Protein AF-A0AA85ISK9-F1 (afdb_monomer)

Radius of gyration: 20.72 Å; Cα contacts (8 Å, |Δi|>4): 105; chains: 1; bounding box: 39×63×46 Å

Structure (mmCIF, N/CA/C/O backbone):
data_AF-A0AA85ISK9-F1
#
_entry.id   AF-A0AA85ISK9-F1
#
loop_
_atom_site.group_PDB
_atom_site.id
_atom_site.type_symbol
_atom_site.label_atom_id
_atom_site.label_alt_id
_atom_site.label_comp_id
_atom_site.label_asym_id
_atom_site.label_entity_id
_atom_site.label_seq_id
_atom_site.pdbx_PDB_ins_code
_atom_site.Cartn_x
_atom_site.Cartn_y
_atom_site.Cartn_z
_atom_site.occupancy
_atom_site.B_iso_or_equiv
_atom_site.auth_seq_id
_atom_site.auth_comp_id
_atom_site.auth_asym_id
_atom_site.auth_atom_id
_atom_site.pdbx_PDB_model_num
ATOM 1 N N . MET A 1 1 ? -8.068 3.898 -14.729 1.00 59.16 1 MET A N 1
ATOM 2 C CA . MET A 1 1 ? -7.830 2.950 -13.625 1.00 59.16 1 MET A CA 1
ATOM 3 C C . MET A 1 1 ? -6.682 3.503 -12.803 1.00 59.16 1 MET A C 1
ATOM 5 O O . MET A 1 1 ? -5.655 3.827 -13.395 1.00 59.16 1 MET A O 1
ATOM 9 N N . ASP A 1 2 ? -6.892 3.733 -11.507 1.00 88.62 2 ASP A N 1
ATOM 10 C CA . ASP A 1 2 ? -5.845 4.245 -10.620 1.00 88.62 2 ASP A CA 1
ATOM 11 C C . ASP A 1 2 ? -4.802 3.152 -10.332 1.00 88.62 2 ASP A C 1
ATOM 13 O O . ASP A 1 2 ? -5.109 1.959 -10.358 1.00 88.62 2 ASP A O 1
ATOM 17 N N . VAL A 1 3 ? -3.551 3.542 -10.078 1.00 89.81 3 VAL A N 1
ATOM 18 C CA . VAL A 1 3 ? -2.473 2.585 -9.773 1.00 89.81 3 VAL A CA 1
ATOM 19 C C . VAL A 1 3 ? -2.762 1.822 -8.484 1.00 89.81 3 VAL A C 1
ATOM 21 O O . VAL A 1 3 ? -2.408 0.648 -8.372 1.00 89.81 3 VAL A O 1
ATOM 24 N N . PHE A 1 4 ? -3.395 2.475 -7.514 1.00 91.19 4 PHE A N 1
ATOM 25 C CA . PHE A 1 4 ? -3.793 1.847 -6.270 1.00 91.19 4 PHE A CA 1
ATOM 26 C C . PHE A 1 4 ? -4.861 0.774 -6.507 1.00 91.19 4 PHE A C 1
ATOM 28 O O . PHE A 1 4 ? -4.693 -0.347 -6.028 1.00 91.19 4 PHE A O 1
ATOM 35 N N . ASP A 1 5 ? -5.885 1.079 -7.310 1.00 91.88 5 ASP A N 1
ATOM 36 C CA . ASP A 1 5 ? -6.943 0.126 -7.674 1.00 91.88 5 ASP A CA 1
ATOM 37 C C . ASP A 1 5 ? -6.358 -1.091 -8.399 1.00 91.88 5 ASP A C 1
ATOM 39 O O . ASP A 1 5 ? -6.607 -2.226 -8.007 1.00 91.88 5 ASP A O 1
ATOM 43 N N . TYR A 1 6 ? -5.460 -0.866 -9.366 1.00 90.56 6 TYR A N 1
ATOM 44 C CA . TYR A 1 6 ? -4.746 -1.954 -10.037 1.00 90.56 6 TYR A CA 1
ATOM 45 C C . TYR A 1 6 ? -3.994 -2.853 -9.040 1.00 90.56 6 TYR A C 1
ATOM 47 O O . TYR A 1 6 ? -4.006 -4.078 -9.166 1.00 90.56 6 TYR A O 1
ATOM 55 N N . CYS A 1 7 ? -3.337 -2.267 -8.032 1.00 90.62 7 CYS A N 1
ATOM 56 C CA . CYS A 1 7 ? -2.643 -3.040 -7.002 1.00 90.62 7 CYS A CA 1
ATOM 57 C C . CYS A 1 7 ? -3.598 -3.870 -6.132 1.00 90.62 7 CYS A C 1
ATOM 59 O O . CYS A 1 7 ? -3.212 -4.956 -5.699 1.00 90.62 7 CYS A O 1
ATOM 61 N N . LEU A 1 8 ? -4.805 -3.371 -5.856 1.00 91.00 8 LEU A N 1
ATOM 62 C CA . LEU A 1 8 ? -5.829 -4.111 -5.118 1.00 91.00 8 LEU A CA 1
ATOM 63 C C . LEU A 1 8 ? -6.369 -5.279 -5.942 1.00 91.00 8 LEU A C 1
ATOM 65 O O . LEU A 1 8 ? -6.368 -6.412 -5.464 1.00 91.00 8 LEU A O 1
ATOM 69 N N . ASP A 1 9 ? -6.751 -5.012 -7.190 1.00 91.38 9 ASP A N 1
ATOM 70 C CA . ASP A 1 9 ? -7.360 -5.998 -8.088 1.00 91.38 9 ASP A CA 1
ATOM 71 C C . ASP A 1 9 ? -6.416 -7.168 -8.392 1.00 91.38 9 ASP A C 1
ATOM 73 O O . ASP A 1 9 ? -6.848 -8.308 -8.551 1.00 91.38 9 ASP A O 1
ATOM 77 N N . ASN A 1 10 ? -5.107 -6.902 -8.423 1.00 88.50 10 ASN A N 1
ATOM 78 C CA . ASN A 1 10 ? -4.077 -7.910 -8.684 1.00 88.50 10 ASN A CA 1
ATOM 79 C C . ASN A 1 10 ? -3.476 -8.519 -7.403 1.00 88.50 10 ASN A C 1
ATOM 81 O O . ASN A 1 10 ? -2.471 -9.225 -7.472 1.00 88.50 10 ASN A O 1
ATOM 85 N N . GLY A 1 11 ? -4.038 -8.230 -6.224 1.00 88.00 11 GLY A N 1
ATOM 86 C CA . GLY A 1 11 ? -3.599 -8.820 -4.954 1.00 88.00 11 GLY A CA 1
ATOM 87 C C . GLY A 1 11 ? -2.215 -8.372 -4.468 1.00 88.00 11 GLY A C 1
ATOM 88 O O . GLY A 1 11 ? -1.667 -8.963 -3.538 1.00 88.00 11 GLY A O 1
ATOM 89 N N . LEU A 1 12 ? -1.641 -7.314 -5.050 1.00 88.31 12 LEU A N 1
ATOM 90 C CA . LEU A 1 12 ? -0.395 -6.712 -4.561 1.00 88.31 12 LEU A CA 1
ATOM 91 C C . LEU A 1 12 ? -0.617 -6.000 -3.221 1.00 88.31 12 LEU A C 1
ATOM 93 O O . LEU A 1 12 ? 0.291 -5.931 -2.391 1.00 88.31 12 LEU A O 1
ATOM 97 N N . ILE A 1 13 ? -1.823 -5.475 -3.004 1.00 91.88 13 ILE A N 1
ATOM 98 C CA . ILE A 1 13 ? -2.272 -4.854 -1.758 1.00 91.88 13 ILE A CA 1
ATOM 99 C C . ILE A 1 13 ? -3.541 -5.574 -1.306 1.00 91.88 13 ILE A C 1
ATOM 101 O O . ILE A 1 13 ? -4.433 -5.841 -2.101 1.00 91.88 13 ILE A O 1
ATOM 105 N N . ALA A 1 14 ? -3.639 -5.884 -0.016 1.00 90.19 14 ALA A N 1
ATOM 106 C CA . ALA A 1 14 ? -4.834 -6.517 0.533 1.00 90.19 14 ALA A CA 1
ATOM 107 C C . ALA A 1 14 ? -5.982 -5.500 0.682 1.00 90.19 14 ALA A C 1
ATOM 109 O O . ALA A 1 14 ? -5.754 -4.347 1.038 1.00 90.19 14 ALA A O 1
ATOM 110 N N . LEU A 1 15 ? -7.235 -5.915 0.522 1.00 89.50 15 LEU A N 1
ATOM 111 C CA . LEU A 1 15 ? -8.383 -5.027 0.773 1.00 89.50 15 LEU A CA 1
ATOM 112 C C . LEU A 1 15 ? -8.536 -4.659 2.260 1.00 89.50 15 LEU A C 1
ATOM 114 O O . LEU A 1 15 ? -8.931 -3.547 2.609 1.00 89.50 15 LEU A O 1
ATOM 118 N N . SER A 1 16 ? -8.177 -5.582 3.152 1.00 90.31 16 SER A N 1
ATOM 119 C CA . SER A 1 16 ? -8.259 -5.406 4.603 1.00 90.31 16 SER A CA 1
ATOM 120 C C . SER A 1 16 ? -7.154 -6.170 5.320 1.00 90.31 16 SER A C 1
ATOM 122 O O . SER A 1 16 ? -6.598 -7.126 4.778 1.00 90.31 16 SER A O 1
ATOM 124 N N . LYS A 1 17 ? -6.860 -5.783 6.564 1.00 91.50 17 LYS A N 1
ATOM 125 C CA . LYS A 1 17 ? -5.915 -6.496 7.438 1.00 91.50 17 LYS A CA 1
ATOM 126 C C . LYS A 1 17 ? -6.454 -6.645 8.846 1.00 91.50 17 LYS A C 1
ATOM 128 O O . LYS A 1 17 ? -7.288 -5.859 9.279 1.00 91.50 17 LYS A O 1
ATOM 133 N N . ILE A 1 18 ? -5.908 -7.606 9.582 1.00 93.75 18 ILE A N 1
ATOM 134 C CA . ILE A 1 18 ? -6.158 -7.736 11.015 1.00 93.75 18 ILE A CA 1
ATOM 135 C C . ILE A 1 18 ? -5.119 -6.917 11.787 1.00 93.75 18 ILE A C 1
ATOM 137 O O . ILE A 1 18 ? -3.908 -6.957 11.531 1.00 93.75 18 ILE A O 1
ATOM 141 N N . CYS A 1 19 ? -5.606 -6.104 12.718 1.00 95.44 19 CYS A N 1
ATOM 142 C CA . CYS A 1 19 ? -4.766 -5.358 13.635 1.00 95.44 19 CYS A CA 1
ATOM 143 C C . CYS A 1 19 ? -4.211 -6.282 14.727 1.00 95.44 19 CYS A C 1
ATOM 145 O O . CYS A 1 19 ? -4.791 -7.310 15.049 1.00 95.44 19 CYS A O 1
ATOM 147 N N . GLN A 1 20 ? -3.128 -5.868 15.383 1.00 93.62 20 GLN A N 1
ATOM 148 C CA . GLN A 1 20 ? -2.609 -6.571 16.564 1.00 93.62 20 GLN A CA 1
ATOM 149 C C . GLN A 1 20 ? -3.618 -6.627 17.723 1.00 93.62 20 GLN A C 1
ATOM 151 O O . GLN A 1 20 ? -3.512 -7.500 18.570 1.00 93.62 20 GLN A O 1
ATOM 156 N N . CYS A 1 21 ? -4.595 -5.716 17.767 1.00 94.62 21 CYS A N 1
ATOM 157 C CA . CYS A 1 21 ? -5.679 -5.756 18.749 1.00 94.62 21 CYS A CA 1
ATOM 158 C C . CYS A 1 21 ? -6.840 -6.688 18.349 1.00 94.62 21 CYS A C 1
ATOM 160 O O . CYS A 1 21 ? -7.881 -6.646 18.991 1.00 94.62 21 CYS A O 1
ATOM 162 N N . GLY A 1 22 ? -6.722 -7.440 17.248 1.00 94.75 22 GLY A N 1
ATOM 163 C CA . GLY A 1 22 ? -7.781 -8.303 16.706 1.00 94.75 22 GLY A CA 1
ATOM 164 C C . GLY A 1 22 ? -8.819 -7.590 15.829 1.00 94.75 22 GLY A C 1
ATOM 165 O O . GLY A 1 22 ? -9.520 -8.242 15.066 1.00 94.75 22 GLY A O 1
ATOM 166 N N . GLY A 1 23 ? -8.890 -6.256 15.872 1.00 94.88 23 GLY A N 1
ATOM 167 C CA . GLY A 1 23 ? -9.838 -5.481 15.065 1.00 94.88 23 GLY A CA 1
ATOM 168 C C . GLY A 1 23 ? -9.497 -5.455 13.572 1.00 94.88 23 GLY A C 1
ATOM 169 O O . GLY A 1 23 ? -8.322 -5.465 13.186 1.00 94.88 23 GLY A O 1
ATOM 170 N N . VAL A 1 24 ? -10.521 -5.346 12.726 1.00 95.25 24 VAL A N 1
ATOM 171 C CA . VAL A 1 24 ? -10.357 -5.194 11.273 1.00 95.25 24 VAL A CA 1
ATOM 172 C C . VAL A 1 24 ? -9.806 -3.802 10.947 1.00 95.25 24 VAL A C 1
ATOM 174 O O . VAL A 1 24 ? -10.161 -2.790 11.561 1.00 95.25 24 VAL A O 1
ATOM 177 N N . MET A 1 25 ? -8.880 -3.753 9.994 1.00 96.69 25 MET A N 1
ATOM 178 C CA . MET A 1 25 ? -8.316 -2.528 9.449 1.00 96.69 25 MET A CA 1
ATOM 179 C C . MET A 1 25 ? -8.794 -2.326 8.017 1.00 96.69 25 MET A C 1
ATOM 181 O O . MET A 1 25 ? -8.623 -3.206 7.171 1.00 96.69 25 MET A O 1
ATOM 185 N N . HIS A 1 26 ? -9.317 -1.133 7.749 1.00 94.38 26 HIS A N 1
ATOM 186 C CA . HIS A 1 26 ? -9.799 -0.723 6.433 1.00 94.38 26 HIS A CA 1
ATOM 187 C C . HIS A 1 26 ? -8.852 0.291 5.806 1.00 94.38 26 HIS A C 1
ATOM 189 O O . HIS A 1 26 ? -8.143 1.014 6.512 1.00 94.38 26 HIS A O 1
ATOM 195 N N . ILE A 1 27 ? -8.847 0.344 4.479 1.00 95.50 27 ILE A N 1
ATOM 196 C CA . ILE A 1 27 ? -8.085 1.337 3.728 1.00 95.50 27 ILE A CA 1
ATOM 197 C C . ILE A 1 27 ? -8.731 2.711 3.920 1.00 95.50 27 ILE A C 1
ATOM 199 O O . ILE A 1 27 ? -9.941 2.874 3.783 1.00 95.50 27 ILE A O 1
ATOM 203 N N . GLN A 1 28 ? -7.909 3.711 4.220 1.00 94.81 28 GLN A N 1
ATOM 204 C CA . GLN A 1 28 ? -8.318 5.103 4.323 1.00 94.81 28 GLN A CA 1
ATOM 205 C C . GLN A 1 28 ? -7.307 5.997 3.601 1.00 94.81 28 GLN A C 1
ATOM 207 O O . GLN A 1 28 ? -6.100 5.750 3.657 1.00 94.81 28 GLN A O 1
ATOM 212 N N . LYS A 1 29 ? -7.799 7.072 2.971 1.00 94.69 29 LYS A N 1
ATOM 213 C CA . LYS A 1 29 ? -6.955 8.158 2.460 1.00 94.69 29 LYS A CA 1
ATOM 214 C C . LYS A 1 29 ? -6.161 8.798 3.601 1.00 94.69 29 LYS A C 1
ATOM 216 O O . LYS A 1 29 ? -6.719 9.138 4.645 1.00 94.69 29 LYS A O 1
ATOM 221 N N . TYR A 1 30 ? -4.868 8.973 3.383 1.00 95.12 30 TYR A N 1
ATOM 222 C CA . TYR A 1 30 ? -3.941 9.617 4.300 1.00 95.12 30 TYR A CA 1
ATOM 223 C C . TYR A 1 30 ? -2.808 10.249 3.493 1.00 95.12 30 TYR A C 1
ATOM 225 O O . TYR A 1 30 ? -1.894 9.562 3.045 1.00 95.12 30 TYR A O 1
ATOM 233 N N . THR A 1 31 ? -2.896 11.559 3.279 1.00 92.06 31 THR A N 1
ATOM 234 C CA . THR A 1 31 ? -2.048 12.316 2.343 1.00 92.06 31 THR A CA 1
ATOM 235 C C . THR A 1 31 ? -0.571 12.348 2.722 1.00 92.06 31 THR A C 1
ATOM 237 O O . THR A 1 31 ? 0.268 12.558 1.858 1.00 92.06 31 THR A O 1
ATOM 240 N N . GLU A 1 32 ? -0.240 12.116 3.992 1.00 91.75 32 GLU A N 1
ATOM 241 C CA . GLU A 1 32 ? 1.148 12.034 4.460 1.00 91.75 32 GLU A CA 1
ATOM 242 C C . GLU A 1 32 ? 1.808 10.678 4.143 1.00 91.75 32 GLU A C 1
ATOM 244 O O . GLU A 1 32 ? 3.023 10.535 4.271 1.00 91.75 32 GLU A O 1
ATOM 249 N N . ALA A 1 33 ? 1.037 9.659 3.742 1.00 91.75 33 ALA A N 1
ATOM 250 C CA . ALA A 1 33 ? 1.607 8.398 3.276 1.00 91.75 33 ALA A CA 1
ATOM 251 C C . ALA A 1 33 ? 2.133 8.529 1.842 1.00 91.75 33 ALA A C 1
ATOM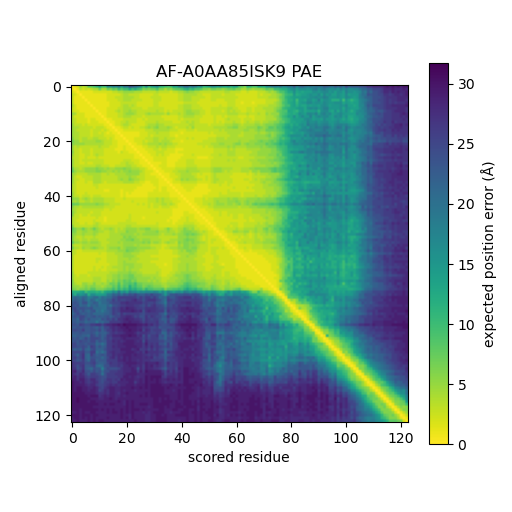 253 O O . ALA A 1 33 ? 1.554 9.230 1.019 1.00 91.75 33 ALA A O 1
ATOM 254 N N . ILE A 1 34 ? 3.176 7.757 1.517 1.00 90.94 34 ILE A N 1
ATOM 255 C CA . ILE A 1 34 ? 3.845 7.770 0.202 1.00 90.94 34 ILE A CA 1
ATOM 256 C C . ILE A 1 34 ? 2.859 7.544 -0.960 1.00 90.94 34 ILE A C 1
ATOM 258 O O . ILE A 1 34 ? 2.998 8.172 -2.004 1.00 90.94 34 ILE A O 1
ATOM 262 N N . ASP A 1 35 ? 1.867 6.664 -0.781 1.00 91.00 35 ASP A N 1
ATOM 263 C CA . ASP A 1 35 ? 0.832 6.388 -1.794 1.00 91.00 35 ASP A CA 1
ATOM 264 C C . ASP A 1 35 ? -0.499 7.091 -1.515 1.00 91.00 35 ASP A C 1
ATOM 266 O O . ASP A 1 35 ? -1.471 6.856 -2.221 1.00 91.00 35 ASP A O 1
ATOM 270 N N . GLY A 1 36 ? -0.585 7.904 -0.461 1.00 93.12 36 GLY A N 1
ATOM 271 C CA . GLY A 1 36 ? -1.827 8.570 -0.075 1.00 93.12 36 GLY A CA 1
ATOM 272 C C . GLY A 1 36 ? -2.853 7.678 0.636 1.00 93.12 36 GLY A C 1
ATOM 273 O O . GLY A 1 36 ? -3.970 8.136 0.879 1.00 93.12 36 GLY A O 1
ATOM 2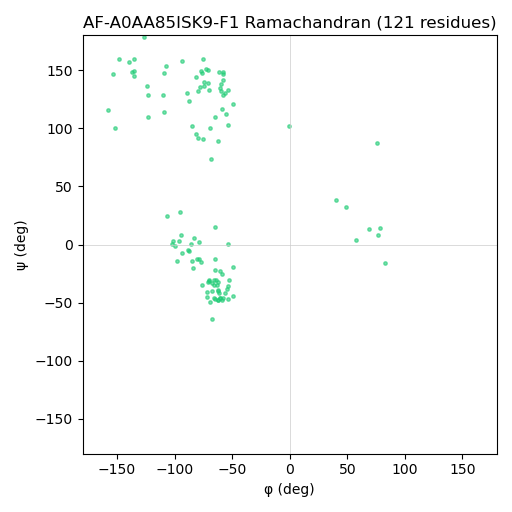74 N N . PHE A 1 37 ? -2.505 6.435 1.000 1.00 94.56 37 PHE A N 1
ATOM 275 C CA . PHE A 1 37 ? -3.399 5.487 1.680 1.00 94.56 37 PHE A CA 1
ATOM 276 C C . PHE A 1 37 ? -2.710 4.721 2.817 1.00 94.56 37 PHE A C 1
ATOM 278 O O . PHE A 1 37 ? -1.521 4.402 2.756 1.00 94.56 37 PHE A O 1
ATOM 285 N N . VAL A 1 38 ? -3.483 4.373 3.849 1.00 95.88 38 VAL A N 1
ATOM 286 C CA . VAL A 1 38 ? -3.067 3.524 4.980 1.00 95.88 38 VAL A CA 1
ATOM 287 C C . VAL A 1 38 ? -4.184 2.563 5.365 1.00 95.88 38 VAL A C 1
ATOM 289 O O . VAL A 1 38 ? -5.359 2.860 5.159 1.00 95.88 38 VAL A O 1
ATOM 292 N N . TYR A 1 39 ? -3.840 1.450 6.010 1.00 96.25 39 TYR A N 1
ATOM 293 C CA . TYR A 1 39 ? -4.825 0.712 6.796 1.00 96.25 39 TYR A CA 1
ATOM 294 C C . TYR A 1 39 ? -5.012 1.397 8.140 1.00 96.25 39 TYR A C 1
ATOM 296 O O . TYR A 1 39 ? -4.028 1.664 8.834 1.00 96.25 39 TYR A O 1
ATOM 304 N N . ARG A 1 40 ? -6.258 1.611 8.554 1.00 96.62 40 ARG A N 1
ATOM 305 C CA . A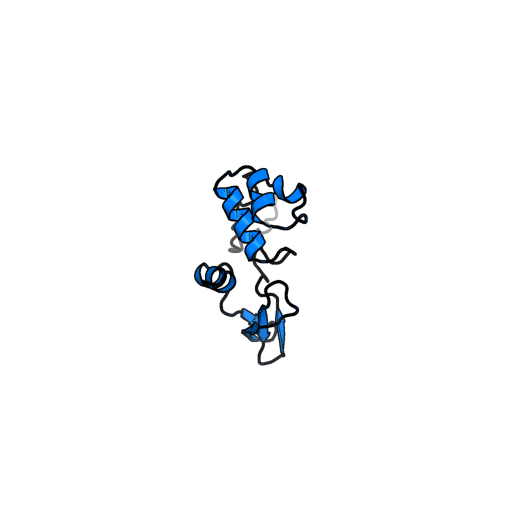RG A 1 40 ? -6.596 2.126 9.880 1.00 96.62 40 ARG A CA 1
ATOM 306 C C . ARG A 1 40 ? -7.526 1.163 10.601 1.00 96.62 40 ARG A C 1
ATOM 308 O O . ARG A 1 40 ? -8.552 0.759 10.063 1.00 96.62 40 ARG A O 1
ATOM 315 N N . CYS A 1 41 ? -7.160 0.807 11.827 1.00 96.81 41 CYS A N 1
ATOM 316 C CA . CYS A 1 41 ? -8.026 0.034 12.709 1.00 96.81 41 CYS A CA 1
ATOM 317 C C . CYS A 1 41 ? -9.142 0.928 13.264 1.00 96.81 41 CYS A C 1
ATOM 319 O O . CYS A 1 41 ? -8.870 2.057 13.683 1.00 96.81 41 CYS A O 1
ATOM 321 N N . ILE A 1 42 ? -10.376 0.427 13.296 1.00 93.12 42 ILE A N 1
ATOM 322 C CA . ILE A 1 42 ? -11.509 1.149 13.893 1.00 93.12 42 ILE A CA 1
ATOM 323 C C . ILE A 1 42 ? -11.373 1.176 15.422 1.00 93.12 42 ILE A C 1
ATOM 325 O O . ILE A 1 42 ? -11.460 2.252 16.008 1.00 93.12 42 ILE A O 1
ATOM 329 N N . GLU A 1 43 ? -11.033 0.033 16.024 1.00 94.75 43 GLU A N 1
ATOM 330 C CA . GLU A 1 43 ? -10.960 -0.159 17.479 1.00 94.75 43 GLU A CA 1
ATOM 331 C C . GLU A 1 43 ? -9.822 0.638 18.135 1.00 94.75 43 GLU A C 1
ATOM 333 O O . GLU A 1 43 ? -10.040 1.564 18.908 1.00 94.75 43 GLU A O 1
ATOM 338 N N . CYS A 1 44 ? -8.566 0.323 17.799 1.00 95.94 44 CYS A N 1
ATOM 339 C CA . CYS A 1 44 ? -7.399 0.922 18.464 1.00 95.94 44 CYS A CA 1
ATOM 340 C C . CYS A 1 44 ? -6.801 2.121 17.716 1.00 95.94 44 CYS A C 1
ATOM 342 O O . CYS A 1 44 ? -5.745 2.624 18.099 1.00 95.94 44 CYS A O 1
ATOM 344 N N . ARG A 1 45 ? -7.412 2.534 16.595 1.00 94.25 45 ARG A N 1
ATOM 345 C CA . ARG A 1 45 ? -6.975 3.651 15.732 1.00 94.25 45 ARG A CA 1
ATOM 346 C C . ARG A 1 45 ? -5.552 3.555 15.155 1.00 94.25 45 ARG A C 1
ATOM 348 O O . ARG A 1 45 ? -5.142 4.481 14.452 1.00 94.25 45 ARG A O 1
ATOM 355 N N . ARG A 1 46 ? -4.815 2.457 15.382 1.00 95.31 46 ARG A N 1
ATOM 356 C CA . ARG A 1 46 ? -3.475 2.233 14.812 1.00 95.31 46 ARG A CA 1
ATOM 357 C C . ARG A 1 46 ? -3.519 2.274 13.288 1.00 95.31 46 ARG A C 1
ATOM 359 O O . ARG A 1 46 ? -4.495 1.840 12.669 1.00 95.31 46 ARG A O 1
ATOM 366 N N . ARG A 1 47 ? -2.432 2.769 12.699 1.00 95.19 47 ARG A N 1
ATOM 367 C CA . ARG A 1 47 ? -2.223 2.830 11.251 1.00 95.19 47 ARG A CA 1
ATOM 368 C C . ARG A 1 47 ? -1.145 1.835 10.839 1.00 95.19 47 ARG A C 1
ATOM 370 O O . ARG A 1 47 ? -0.210 1.594 11.598 1.00 95.19 47 ARG A O 1
ATOM 377 N N . LYS A 1 48 ? -1.269 1.279 9.639 1.00 93.94 48 LYS A N 1
ATOM 378 C CA . LYS A 1 48 ? -0.226 0.485 8.982 1.00 93.94 48 LYS A CA 1
ATOM 379 C C . LYS A 1 48 ? -0.113 0.907 7.526 1.00 93.94 48 LYS A C 1
ATOM 381 O O . LYS A 1 48 ? -1.110 1.289 6.912 1.00 93.94 48 LYS A O 1
ATOM 386 N N . SER A 1 49 ? 1.091 0.802 6.973 1.00 92.44 49 SER A N 1
ATOM 387 C CA . SER A 1 49 ? 1.303 1.001 5.541 1.00 92.44 49 SER A CA 1
ATOM 388 C C . SER A 1 49 ? 0.442 0.028 4.733 1.00 92.44 49 SER A C 1
ATOM 390 O O . SER A 1 49 ? 0.322 -1.149 5.093 1.00 92.44 49 SER A O 1
ATOM 392 N N . VAL A 1 50 ? -0.112 0.492 3.609 1.00 93.56 50 VAL A N 1
ATOM 393 C CA . VAL A 1 50 ? -0.791 -0.390 2.643 1.00 93.56 50 VAL A CA 1
ATOM 394 C C . VAL A 1 50 ? 0.139 -1.487 2.111 1.00 93.56 50 VAL A C 1
ATOM 396 O O . VAL A 1 50 ? -0.301 -2.589 1.799 1.00 93.56 50 VAL A O 1
ATOM 399 N N . ARG A 1 51 ? 1.451 -1.231 2.137 1.00 91.62 51 ARG A N 1
ATOM 400 C CA . ARG A 1 51 ? 2.514 -2.138 1.683 1.00 91.62 51 ARG A CA 1
ATOM 401 C C . ARG A 1 51 ? 3.010 -3.119 2.745 1.00 91.62 51 ARG A C 1
ATOM 403 O O . ARG A 1 51 ? 3.877 -3.935 2.466 1.00 91.62 51 ARG A O 1
ATOM 410 N N . GLU A 1 52 ? 2.538 -3.007 3.984 1.00 89.00 52 GLU A N 1
ATOM 411 C CA . GLU A 1 52 ? 3.053 -3.808 5.100 1.00 89.00 52 GLU A CA 1
ATOM 412 C C . GLU A 1 52 ? 2.954 -5.316 4.798 1.00 89.00 52 GLU A C 1
ATOM 414 O O . GLU A 1 52 ? 1.889 -5.792 4.421 1.00 89.00 52 GLU A O 1
ATOM 419 N N . GLY A 1 53 ? 4.017 -6.095 4.987 1.00 82.06 53 GLY A N 1
ATOM 420 C CA . GLY A 1 53 ? 3.952 -7.551 4.792 1.00 82.06 53 GLY A CA 1
ATOM 421 C C . GLY A 1 53 ? 3.994 -8.037 3.337 1.00 82.06 53 GLY A C 1
ATOM 422 O O . GLY A 1 53 ? 3.707 -9.201 3.091 1.00 82.06 53 GLY A O 1
ATOM 423 N N . ASN A 1 54 ? 4.373 -7.186 2.380 1.00 83.88 54 ASN A N 1
ATOM 424 C CA . ASN A 1 54 ? 4.789 -7.624 1.045 1.00 83.88 54 ASN A CA 1
ATOM 425 C C . ASN A 1 54 ? 6.178 -7.052 0.690 1.00 83.88 54 ASN A C 1
ATOM 427 O O . ASN A 1 54 ? 6.775 -6.286 1.458 1.00 83.88 54 ASN A O 1
ATOM 431 N N . PHE A 1 55 ? 6.697 -7.401 -0.489 1.00 83.75 55 PHE A N 1
ATOM 432 C CA . PHE A 1 55 ? 8.020 -6.963 -0.957 1.00 83.75 55 PHE A CA 1
ATOM 433 C C . PHE A 1 55 ? 8.132 -5.441 -1.197 1.00 83.75 55 PHE A C 1
ATOM 435 O O . PHE A 1 55 ? 9.235 -4.911 -1.317 1.00 83.75 55 PHE A O 1
ATOM 442 N N . LEU A 1 56 ? 7.010 -4.714 -1.223 1.00 87.31 56 LEU A N 1
ATOM 443 C CA . LEU A 1 56 ? 6.949 -3.258 -1.393 1.00 87.31 56 LEU A CA 1
ATOM 444 C C . LEU A 1 56 ? 7.124 -2.508 -0.060 1.00 87.31 56 LEU A C 1
ATOM 446 O O . LEU A 1 56 ? 7.372 -1.300 -0.073 1.00 87.31 56 LEU A O 1
ATOM 450 N N . SER A 1 57 ? 7.016 -3.200 1.082 1.00 87.44 57 SER A N 1
ATOM 451 C CA . SER A 1 57 ? 7.036 -2.621 2.440 1.00 87.44 57 SER A CA 1
ATOM 452 C C . SER A 1 57 ? 8.248 -1.732 2.734 1.00 87.44 57 SER A C 1
ATOM 454 O O . SER A 1 57 ? 8.114 -0.719 3.416 1.00 87.44 57 SER A O 1
ATOM 456 N N . ARG A 1 58 ? 9.425 -2.082 2.204 1.00 85.94 58 ARG A N 1
ATOM 457 C CA . ARG A 1 58 ? 10.694 -1.378 2.466 1.00 85.94 58 ARG A CA 1
ATOM 458 C C . ARG A 1 58 ? 11.033 -0.304 1.434 1.00 85.94 58 ARG A C 1
ATOM 460 O O . ARG A 1 58 ? 12.009 0.425 1.604 1.00 85.94 58 ARG A O 1
ATOM 467 N N . SER A 1 59 ? 10.262 -0.206 0.353 1.00 87.88 59 SER A N 1
ATOM 468 C CA . SER A 1 59 ? 10.541 0.754 -0.710 1.00 87.88 59 SER A CA 1
ATOM 469 C C . SER A 1 59 ? 10.105 2.159 -0.308 1.00 87.88 59 SER A C 1
ATOM 471 O O . SER A 1 59 ? 8.994 2.360 0.176 1.00 87.88 59 SER A O 1
ATOM 473 N N . LYS A 1 60 ? 10.960 3.148 -0.581 1.00 88.75 60 LYS A N 1
ATOM 474 C CA . LYS A 1 60 ? 10.627 4.578 -0.460 1.00 88.75 60 LYS A CA 1
ATOM 475 C C . LYS A 1 60 ? 10.011 5.153 -1.740 1.00 88.75 60 LYS A C 1
ATOM 477 O O . LYS A 1 60 ? 9.609 6.310 -1.764 1.00 88.75 60 LYS A O 1
ATOM 482 N N . LEU A 1 61 ? 9.946 4.362 -2.812 1.00 89.19 61 LEU A N 1
ATOM 483 C CA . LEU A 1 61 ? 9.368 4.792 -4.082 1.00 89.19 61 LEU A CA 1
ATOM 484 C C . LEU A 1 61 ? 7.837 4.682 -4.037 1.00 89.19 61 LEU A C 1
ATOM 486 O O . LEU A 1 61 ? 7.329 3.737 -3.437 1.00 89.19 61 LEU A O 1
ATOM 490 N N . PRO A 1 62 ? 7.079 5.591 -4.670 1.00 90.62 62 PRO A N 1
ATOM 491 C CA . PRO A 1 62 ? 5.640 5.422 -4.894 1.00 90.62 62 PRO A CA 1
ATOM 492 C C . PRO A 1 62 ? 5.322 4.148 -5.687 1.00 90.62 62 PRO A C 1
ATOM 494 O O . PRO A 1 62 ? 6.100 3.777 -6.571 1.00 90.62 62 PRO A O 1
ATOM 497 N N . LEU A 1 63 ? 4.165 3.522 -5.435 1.00 90.00 63 LEU A N 1
ATOM 498 C CA . LEU A 1 63 ? 3.724 2.293 -6.119 1.00 90.00 63 LEU A CA 1
ATOM 499 C C . LEU A 1 63 ? 3.837 2.394 -7.642 1.00 90.00 63 LEU A C 1
ATOM 501 O O . LEU A 1 63 ? 4.394 1.503 -8.279 1.00 90.00 63 LEU A O 1
ATOM 505 N N . LYS A 1 64 ? 3.409 3.526 -8.216 1.00 89.50 64 LYS A N 1
ATOM 506 C CA . LYS A 1 64 ? 3.503 3.797 -9.659 1.00 89.50 64 LYS A CA 1
ATOM 507 C C . LYS A 1 64 ? 4.924 3.622 -10.192 1.00 89.50 64 LYS A C 1
ATOM 509 O O . LYS A 1 64 ? 5.117 2.954 -11.201 1.00 89.50 64 LYS A O 1
ATOM 514 N N . LYS A 1 65 ? 5.924 4.178 -9.500 1.00 88.25 65 LYS A N 1
ATOM 515 C CA . LYS A 1 65 ? 7.329 4.073 -9.923 1.00 88.25 65 LYS A CA 1
ATOM 516 C C . LYS A 1 65 ? 7.832 2.637 -9.819 1.00 88.25 65 LYS A C 1
ATOM 518 O O . LYS A 1 65 ? 8.526 2.183 -10.720 1.00 88.25 65 LYS A O 1
ATOM 523 N N . ILE A 1 66 ? 7.460 1.917 -8.760 1.00 89.62 66 ILE A N 1
ATOM 524 C CA . ILE A 1 66 ? 7.857 0.514 -8.590 1.00 89.62 66 ILE A CA 1
ATOM 525 C C . ILE A 1 66 ? 7.291 -0.340 -9.730 1.00 89.62 66 ILE A C 1
ATOM 527 O O . ILE A 1 66 ? 8.044 -1.070 -10.368 1.00 89.62 66 ILE A O 1
ATOM 531 N N . LEU A 1 67 ? 6.000 -0.195 -10.041 1.00 87.75 67 LEU A N 1
ATOM 532 C CA . LEU A 1 67 ? 5.366 -0.931 -11.138 1.00 87.75 67 LEU A CA 1
ATOM 533 C C . LEU A 1 67 ? 5.983 -0.599 -12.497 1.00 87.75 67 LEU A C 1
ATOM 535 O O . LEU A 1 67 ? 6.201 -1.505 -13.297 1.00 87.75 67 LEU A O 1
ATOM 539 N N . MET A 1 68 ? 6.309 0.672 -12.755 1.00 86.50 68 MET A N 1
ATOM 540 C CA . MET A 1 68 ? 7.003 1.061 -13.986 1.00 86.50 68 MET A CA 1
ATOM 541 C C . MET A 1 68 ? 8.369 0.379 -14.094 1.00 86.50 68 MET A C 1
ATOM 543 O O . MET A 1 68 ? 8.671 -0.196 -15.136 1.00 86.50 68 MET A O 1
ATOM 547 N N . ILE A 1 69 ? 9.163 0.377 -13.018 1.00 84.06 69 ILE A N 1
ATOM 548 C CA . ILE A 1 69 ? 10.463 -0.310 -12.983 1.00 84.06 69 ILE A CA 1
ATOM 549 C C . ILE A 1 69 ? 10.287 -1.805 -13.271 1.00 84.06 69 ILE A C 1
ATOM 551 O O . ILE A 1 69 ? 10.983 -2.341 -14.131 1.00 84.06 69 ILE A O 1
ATOM 555 N N . CYS A 1 70 ? 9.331 -2.468 -12.610 1.00 83.50 70 CYS A N 1
ATOM 556 C CA . CYS A 1 70 ? 9.024 -3.876 -12.862 1.00 83.50 70 CYS A CA 1
ATOM 557 C C . CYS A 1 70 ? 8.646 -4.119 -14.330 1.00 83.50 70 CYS A C 1
ATOM 559 O O . CYS A 1 70 ? 9.172 -5.036 -14.954 1.00 83.50 70 CYS A O 1
ATOM 561 N N . ASN A 1 71 ? 7.785 -3.276 -14.902 1.00 82.31 71 ASN A N 1
ATOM 562 C CA . ASN A 1 71 ? 7.351 -3.400 -16.290 1.00 82.31 71 ASN A CA 1
ATOM 563 C C . ASN A 1 71 ? 8.520 -3.251 -17.275 1.00 82.31 71 ASN A C 1
ATOM 565 O O . ASN A 1 71 ? 8.699 -4.085 -18.160 1.00 82.31 71 ASN A O 1
ATOM 569 N N . PHE A 1 72 ? 9.361 -2.228 -17.107 1.00 79.06 72 PHE A N 1
ATOM 570 C CA . PHE A 1 72 ? 10.528 -2.036 -17.970 1.00 79.06 72 PHE A CA 1
ATOM 571 C C . PHE A 1 72 ? 11.524 -3.186 -17.878 1.00 79.06 72 PHE A C 1
ATOM 573 O O . PHE A 1 72 ? 12.082 -3.601 -18.897 1.00 79.06 72 PHE A O 1
ATOM 580 N N . TRP A 1 73 ? 11.715 -3.708 -16.669 1.00 78.38 73 TRP A N 1
ATOM 581 C CA . TRP A 1 73 ? 12.591 -4.839 -16.421 1.00 78.38 73 TRP A CA 1
ATOM 582 C C . TRP A 1 73 ? 12.084 -6.113 -17.107 1.00 78.38 73 TRP A C 1
ATOM 584 O O . TRP A 1 73 ? 12.847 -6.768 -17.817 1.00 78.38 73 TRP A O 1
ATOM 594 N N . VAL A 1 74 ? 10.788 -6.425 -16.979 1.00 79.44 74 VAL A N 1
ATOM 595 C CA . VAL A 1 74 ? 10.155 -7.579 -17.646 1.00 79.44 74 VAL A CA 1
ATOM 596 C C . VAL A 1 74 ? 10.242 -7.455 -19.169 1.00 79.44 74 VAL A C 1
ATOM 598 O O . VAL A 1 74 ? 10.568 -8.423 -19.852 1.00 79.44 74 VAL A O 1
ATOM 601 N N . LEU A 1 75 ? 10.021 -6.253 -19.708 1.00 79.06 75 LEU A N 1
ATOM 602 C CA . LEU A 1 75 ? 10.071 -5.985 -21.148 1.00 79.06 75 LEU A CA 1
ATOM 603 C C . LEU A 1 75 ? 11.497 -5.845 -21.709 1.00 79.06 75 LEU A C 1
ATOM 605 O O . LEU A 1 75 ? 11.645 -5.554 -22.896 1.00 79.06 75 LEU A O 1
ATOM 609 N N . LYS A 1 76 ? 12.541 -6.025 -20.88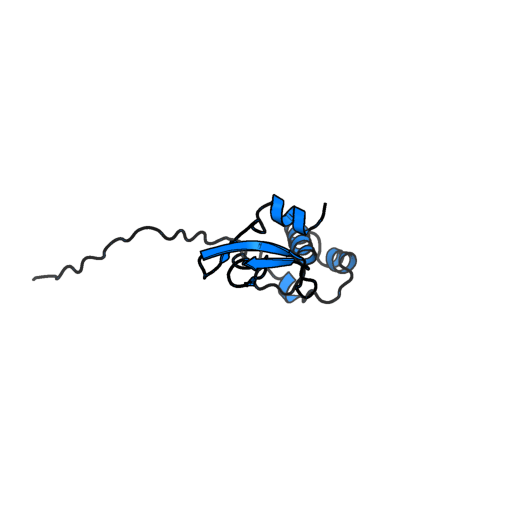3 1.00 69.38 76 LYS A N 1
ATOM 610 C CA . LYS A 1 76 ? 13.962 -5.860 -21.252 1.00 69.38 76 LYS A CA 1
ATOM 611 C C . LYS A 1 76 ? 14.250 -4.541 -21.985 1.00 69.38 76 LYS A C 1
ATOM 613 O O . LYS A 1 76 ? 15.122 -4.484 -22.854 1.00 69.38 76 LYS A O 1
ATOM 618 N N . ARG A 1 77 ? 13.511 -3.474 -21.670 1.00 62.81 77 ARG A N 1
ATOM 619 C CA . ARG A 1 77 ? 13.734 -2.167 -22.299 1.00 62.81 77 ARG A CA 1
ATOM 620 C C . ARG A 1 77 ? 15.001 -1.536 -21.724 1.00 62.81 77 ARG A C 1
ATOM 622 O O . ARG A 1 77 ? 15.261 -1.633 -20.526 1.00 62.81 77 ARG A O 1
ATOM 629 N N . ALA A 1 78 ? 15.795 -0.898 -22.585 1.00 55.25 78 ALA A N 1
ATOM 630 C CA . ALA A 1 78 ? 17.023 -0.228 -22.175 1.00 55.25 78 ALA A CA 1
ATOM 631 C C . ALA A 1 78 ? 16.720 0.884 -21.157 1.00 55.25 78 ALA A C 1
ATOM 633 O O . ALA A 1 78 ? 15.811 1.693 -21.340 1.00 55.25 78 ALA A O 1
ATOM 634 N N . VAL A 1 79 ? 17.519 0.924 -20.091 1.00 54.00 79 VAL A N 1
ATOM 635 C CA . VAL A 1 79 ? 17.389 1.815 -18.922 1.00 54.00 79 VAL A CA 1
ATOM 636 C C . VAL A 1 79 ? 17.290 3.294 -19.319 1.00 54.00 79 VAL A C 1
ATOM 638 O O . VAL A 1 79 ? 16.597 4.073 -18.666 1.00 54.00 79 VAL A O 1
ATOM 641 N N . THR A 1 80 ? 17.915 3.677 -20.431 1.00 53.22 80 THR A N 1
ATOM 642 C CA . THR A 1 80 ? 17.910 5.042 -20.971 1.00 53.22 80 THR A CA 1
ATOM 643 C C . THR A 1 80 ? 16.521 5.523 -21.403 1.00 53.22 80 THR A C 1
ATOM 645 O O . THR A 1 80 ? 16.226 6.702 -21.238 1.00 53.22 80 THR A O 1
ATOM 648 N N . ALA A 1 81 ? 15.633 4.632 -21.858 1.00 51.97 81 ALA A N 1
ATOM 649 C CA . ALA A 1 81 ? 14.242 4.989 -22.161 1.00 51.97 81 ALA A CA 1
ATOM 650 C C . ALA A 1 81 ? 13.427 5.264 -20.881 1.00 51.97 81 ALA A C 1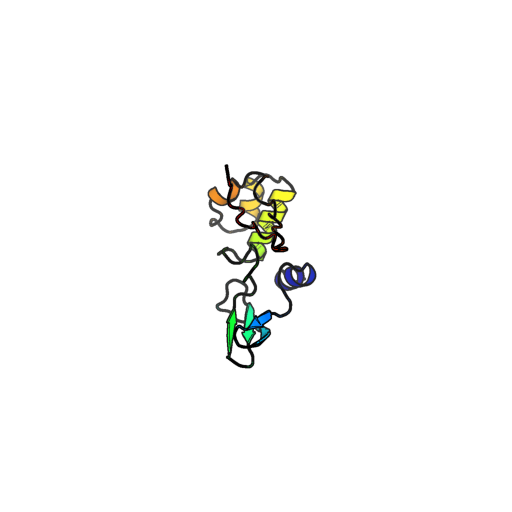
ATOM 652 O O . ALA A 1 81 ? 12.557 6.129 -20.846 1.00 51.97 81 ALA A O 1
ATOM 653 N N . THR A 1 82 ? 13.759 4.569 -19.789 1.00 51.12 82 THR A N 1
ATOM 654 C CA . THR A 1 82 ? 12.994 4.600 -18.530 1.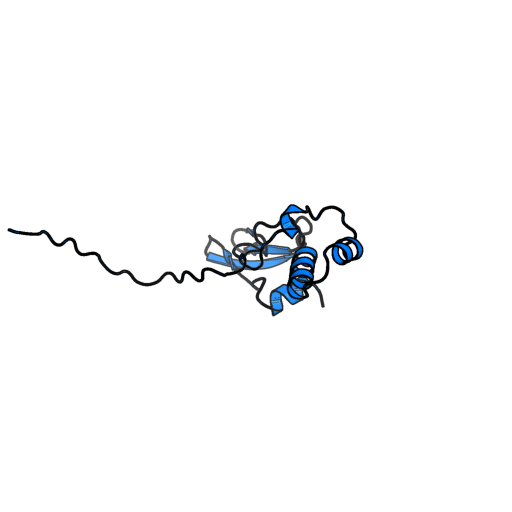00 51.12 82 THR A CA 1
ATOM 655 C C . THR A 1 82 ? 13.215 5.869 -17.713 1.00 51.12 82 THR A C 1
ATOM 657 O O . THR A 1 82 ? 12.278 6.374 -17.094 1.00 51.12 82 THR A O 1
ATOM 660 N N . ALA A 1 83 ? 14.435 6.415 -17.735 1.00 52.19 83 ALA A N 1
ATOM 661 C CA . ALA A 1 83 ? 14.770 7.666 -17.057 1.00 52.19 83 ALA A CA 1
ATOM 662 C C . ALA A 1 83 ? 14.125 8.882 -17.742 1.00 52.19 83 ALA A C 1
ATOM 664 O O . ALA A 1 83 ? 13.752 9.837 -17.064 1.00 52.19 83 ALA A O 1
ATOM 665 N N . TYR A 1 84 ? 13.949 8.821 -19.068 1.00 53.34 84 TYR A N 1
ATOM 666 C CA . TYR A 1 84 ? 13.269 9.857 -19.843 1.00 53.34 84 TYR A CA 1
ATOM 667 C C . TYR A 1 84 ? 11.752 9.853 -19.585 1.00 53.34 84 TYR A C 1
ATOM 669 O O . TYR A 1 84 ? 11.162 10.907 -19.380 1.00 53.34 84 TYR A O 1
ATOM 677 N N . GLU A 1 85 ? 11.128 8.672 -19.494 1.00 55.72 85 GLU A N 1
ATOM 678 C CA . GLU A 1 85 ? 9.677 8.538 -19.275 1.00 55.72 85 GLU A CA 1
ATOM 679 C C . GLU A 1 85 ? 9.219 8.784 -17.820 1.00 55.72 85 GLU A C 1
ATOM 681 O O . GLU A 1 85 ? 8.026 8.954 -17.572 1.00 55.72 85 GLU A O 1
ATOM 686 N N . THR A 1 86 ? 10.125 8.785 -16.831 1.00 53.22 86 THR A N 1
ATOM 687 C CA . THR A 1 86 ? 9.756 8.875 -15.399 1.00 53.22 86 THR A CA 1
ATOM 688 C C . THR A 1 86 ? 9.951 10.249 -14.747 1.00 53.22 86 THR A C 1
ATOM 690 O O . THR A 1 86 ? 9.646 10.374 -13.557 1.00 53.22 86 THR A O 1
ATOM 693 N N . GLU A 1 87 ? 10.420 11.266 -15.487 1.00 53.62 87 GLU A N 1
ATOM 694 C CA . GLU A 1 87 ? 10.609 12.666 -15.037 1.00 53.62 87 GLU A CA 1
ATOM 695 C C . GLU A 1 87 ? 11.171 12.807 -13.603 1.00 53.62 87 GLU A C 1
ATOM 697 O O . GLU A 1 87 ? 10.741 13.646 -12.810 1.00 53.62 87 GLU A O 1
ATOM 702 N N . ASN A 1 88 ? 12.100 11.938 -13.191 1.00 46.84 88 ASN A N 1
ATOM 703 C CA . ASN A 1 88 ? 12.699 12.039 -11.863 1.00 46.84 88 ASN A CA 1
ATOM 704 C C . ASN A 1 88 ? 14.054 11.334 -11.777 1.00 46.84 88 ASN A C 1
ATOM 706 O O . ASN A 1 88 ? 14.153 10.109 -11.801 1.00 46.84 88 ASN A O 1
ATOM 710 N N . SER A 1 89 ? 15.081 12.141 -11.540 1.00 50.66 89 SER A N 1
ATOM 711 C CA . SER A 1 89 ? 16.507 11.838 -11.353 1.00 50.66 89 SER A CA 1
ATOM 712 C C . SER A 1 89 ? 16.859 11.011 -10.099 1.00 50.66 89 SER A C 1
ATOM 714 O O . SER A 1 89 ? 18.019 10.938 -9.705 1.00 50.66 89 SER A O 1
ATOM 716 N N . GLY A 1 90 ? 15.876 10.377 -9.452 1.00 50.88 90 GLY A N 1
ATOM 717 C CA . GLY A 1 90 ? 16.039 9.688 -8.165 1.00 50.88 90 GLY A CA 1
ATOM 718 C C . GLY A 1 90 ? 16.208 8.168 -8.239 1.00 50.88 90 GLY A C 1
ATOM 719 O O . GLY A 1 90 ? 16.332 7.524 -7.198 1.00 50.88 90 GLY A O 1
ATOM 720 N N . VAL A 1 91 ? 16.179 7.564 -9.431 1.00 52.78 91 VAL A N 1
ATOM 721 C CA . VAL A 1 91 ? 16.436 6.124 -9.580 1.00 52.78 91 VAL A CA 1
ATOM 722 C C . VAL A 1 91 ? 17.949 5.914 -9.573 1.00 52.78 91 VAL A C 1
ATOM 724 O O . VAL A 1 91 ? 18.615 6.084 -10.589 1.00 52.78 91 VAL A O 1
ATOM 727 N N . SER A 1 92 ? 18.520 5.594 -8.411 1.00 50.44 92 SER A N 1
ATOM 728 C CA . SER A 1 92 ? 19.946 5.269 -8.317 1.00 50.44 92 SER A CA 1
ATOM 729 C C . SER A 1 92 ? 20.280 4.056 -9.193 1.00 50.44 92 SER A C 1
ATOM 731 O O . SER A 1 92 ? 19.580 3.043 -9.143 1.00 50.44 92 SER A O 1
ATOM 733 N N . ASN A 1 93 ? 21.412 4.115 -9.906 1.00 48.19 93 ASN A N 1
ATOM 734 C CA . ASN A 1 93 ? 21.981 3.005 -10.693 1.00 48.19 93 ASN A CA 1
ATOM 735 C C . ASN A 1 93 ? 22.085 1.674 -9.912 1.00 48.19 93 ASN A C 1
ATOM 737 O O . ASN A 1 93 ? 22.146 0.605 -10.509 1.00 48.19 93 ASN A O 1
ATOM 741 N N . ALA A 1 94 ? 22.059 1.709 -8.578 1.00 45.47 94 ALA A N 1
ATOM 742 C CA . ALA A 1 94 ? 22.054 0.522 -7.725 1.00 45.47 94 ALA A CA 1
ATOM 743 C C . ALA A 1 94 ? 20.777 -0.336 -7.850 1.00 45.47 94 ALA A C 1
ATOM 745 O O . ALA A 1 94 ? 20.849 -1.552 -7.713 1.00 45.47 94 ALA A O 1
ATOM 746 N N . MET A 1 95 ? 19.614 0.256 -8.152 1.00 44.28 95 MET A N 1
ATOM 747 C CA . MET A 1 95 ? 18.367 -0.505 -8.353 1.00 44.28 95 MET A CA 1
ATOM 748 C C . MET A 1 95 ? 18.287 -1.124 -9.763 1.00 44.28 95 MET A C 1
ATOM 750 O O . MET A 1 95 ? 17.461 -1.996 -10.019 1.00 44.28 95 MET A O 1
ATOM 754 N N . VAL A 1 96 ? 19.182 -0.686 -10.659 1.00 49.53 96 VAL A N 1
ATOM 755 C CA . VAL A 1 96 ? 19.297 -1.083 -12.072 1.00 49.53 96 VAL A CA 1
ATOM 756 C C . VAL A 1 96 ? 20.114 -2.371 -12.246 1.00 49.53 96 VAL A C 1
ATOM 758 O O . VAL A 1 96 ? 19.961 -3.065 -13.246 1.00 49.53 96 VAL A O 1
ATOM 761 N N . GLN A 1 97 ? 20.934 -2.745 -11.260 1.00 46.31 97 GLN A N 1
ATOM 762 C CA . GLN A 1 97 ? 21.712 -3.989 -11.272 1.00 46.31 97 GLN A CA 1
ATOM 763 C C . GLN A 1 97 ? 21.035 -5.145 -10.528 1.00 46.31 97 GLN A C 1
ATOM 765 O O . GLN A 1 97 ? 21.728 -6.028 -10.036 1.00 46.31 97 GLN A O 1
ATOM 770 N N . LEU A 1 98 ? 19.701 -5.188 -10.437 1.00 46.47 98 LEU A N 1
ATOM 771 C CA . LEU A 1 98 ? 19.032 -6.404 -9.967 1.00 46.47 98 LEU A CA 1
ATOM 772 C C . LEU A 1 98 ? 19.284 -7.519 -10.993 1.00 46.47 98 LEU A C 1
ATOM 774 O O . LEU A 1 98 ? 18.734 -7.456 -12.100 1.00 46.47 98 LEU A O 1
ATOM 778 N N . PRO A 1 99 ? 20.101 -8.542 -10.673 1.00 45.47 99 PRO A N 1
ATOM 779 C CA . PRO A 1 99 ? 20.269 -9.676 -11.562 1.00 45.47 99 PRO A CA 1
ATOM 780 C C . PRO A 1 99 ? 18.902 -10.340 -11.728 1.00 45.47 99 PRO A C 1
ATOM 782 O O . PRO A 1 99 ? 18.111 -10.385 -10.783 1.00 45.47 99 PRO A O 1
ATOM 785 N N . GLN A 1 100 ? 18.647 -10.936 -12.895 1.00 48.41 100 GLN A N 1
ATOM 786 C CA . GLN A 1 100 ? 17.429 -11.707 -13.213 1.00 48.41 100 GLN A CA 1
ATOM 787 C C . GLN A 1 100 ? 17.078 -12.842 -12.228 1.00 48.41 100 GLN A C 1
ATOM 789 O O . GLN A 1 100 ? 16.069 -13.514 -12.399 1.00 48.41 100 GLN A O 1
ATOM 794 N N . ARG A 1 101 ? 17.880 -13.039 -11.178 1.00 42.09 101 ARG A N 1
ATOM 795 C CA . ARG A 1 101 ? 17.756 -14.084 -10.165 1.00 42.09 101 ARG A CA 1
ATOM 796 C C . ARG A 1 101 ? 17.071 -13.671 -8.855 1.00 42.09 101 ARG A C 1
ATOM 798 O O . ARG A 1 101 ? 16.713 -14.560 -8.098 1.00 42.09 101 ARG A O 1
ATOM 805 N N . CYS A 1 102 ? 16.872 -12.384 -8.554 1.00 39.75 102 CYS A N 1
ATOM 806 C CA . CYS A 1 102 ? 16.478 -11.969 -7.192 1.00 39.75 102 CYS A CA 1
ATOM 807 C C . CYS A 1 102 ? 14.971 -11.997 -6.863 1.00 39.75 102 CYS A C 1
ATOM 809 O O . CYS A 1 102 ? 14.612 -11.673 -5.737 1.00 39.75 102 CYS A O 1
ATOM 811 N N . PHE A 1 103 ? 14.091 -12.393 -7.788 1.00 43.00 103 PHE A N 1
ATOM 812 C CA . PHE A 1 103 ? 12.648 -12.549 -7.517 1.00 43.00 103 PHE A CA 1
ATOM 813 C C . PHE A 1 103 ? 12.197 -14.014 -7.424 1.00 43.00 103 PHE A C 1
ATOM 815 O O . PHE A 1 103 ? 11.020 -14.318 -7.616 1.00 43.00 103 PHE A O 1
ATOM 822 N N . LEU A 1 104 ? 13.108 -14.937 -7.098 1.00 37.91 104 LEU A N 1
ATOM 823 C CA . LEU A 1 104 ? 12.677 -16.223 -6.561 1.00 37.91 104 LEU A CA 1
ATOM 824 C C . LEU A 1 104 ? 12.103 -15.962 -5.166 1.00 37.91 104 LEU A C 1
ATOM 826 O O . LEU A 1 104 ? 12.837 -15.746 -4.207 1.00 37.91 104 LEU A O 1
ATOM 830 N N . LEU A 1 105 ? 10.773 -15.919 -5.088 1.00 40.44 105 LEU A N 1
ATOM 831 C CA . LEU A 1 105 ? 10.038 -16.141 -3.852 1.00 40.44 105 LEU A CA 1
ATOM 832 C C . LEU A 1 105 ? 10.517 -17.486 -3.293 1.00 40.44 105 LEU A C 1
ATOM 834 O O . LEU A 1 105 ? 10.129 -18.539 -3.800 1.00 40.44 105 LEU A O 1
ATOM 838 N N . GLU A 1 106 ? 11.375 -17.457 -2.276 1.00 35.22 106 GLU A N 1
ATOM 839 C CA . GLU A 1 106 ? 11.512 -18.580 -1.355 1.00 35.22 106 GLU A CA 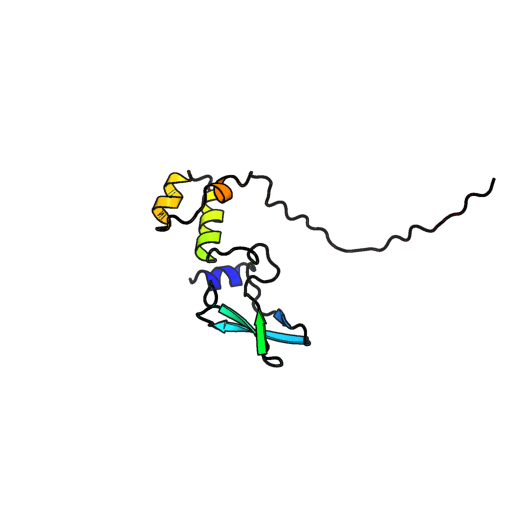1
ATOM 840 C C . GLU A 1 106 ? 10.152 -18.732 -0.669 1.00 35.22 106 GLU A C 1
ATOM 842 O O . GLU A 1 106 ? 9.842 -18.088 0.332 1.00 35.22 106 GLU A O 1
ATOM 847 N N . ASN A 1 107 ? 9.284 -19.531 -1.288 1.00 35.34 107 ASN A N 1
ATOM 848 C CA . ASN A 1 107 ? 8.102 -20.084 -0.653 1.00 35.34 107 ASN A CA 1
ATOM 849 C C . ASN A 1 107 ? 8.576 -21.086 0.407 1.00 35.34 107 ASN A C 1
ATOM 851 O O . ASN A 1 107 ? 8.481 -22.294 0.207 1.00 35.34 107 ASN A O 1
ATOM 855 N N . GLU A 1 108 ? 9.104 -20.604 1.529 1.00 36.00 108 GLU A N 1
ATOM 856 C CA . GLU A 1 108 ? 9.187 -21.432 2.727 1.00 36.00 108 GLU A CA 1
ATOM 857 C C . GLU A 1 108 ? 7.807 -21.436 3.387 1.00 36.00 108 GLU A C 1
ATOM 859 O O . GLU A 1 108 ? 7.436 -20.565 4.175 1.00 36.00 108 GLU A O 1
ATOM 864 N N . HIS A 1 109 ? 7.009 -22.428 2.996 1.00 33.41 109 HIS A N 1
ATOM 865 C CA . HIS A 1 109 ? 5.867 -22.870 3.780 1.00 33.41 109 HIS A CA 1
ATOM 866 C C . HIS A 1 109 ? 6.370 -23.305 5.167 1.00 33.41 109 HIS A C 1
ATOM 868 O O . HIS A 1 109 ? 7.265 -24.150 5.237 1.00 33.41 109 HIS A O 1
ATOM 874 N N . PRO A 1 110 ? 5.796 -22.808 6.275 1.00 40.03 110 PRO A N 1
ATOM 875 C CA . PRO A 1 110 ? 6.034 -23.404 7.570 1.00 40.03 110 PRO A CA 1
ATOM 876 C C . PRO A 1 110 ? 5.046 -24.555 7.715 1.00 40.03 110 PRO A C 1
ATOM 878 O O . PRO A 1 110 ? 3.878 -24.311 8.003 1.00 40.03 110 PRO 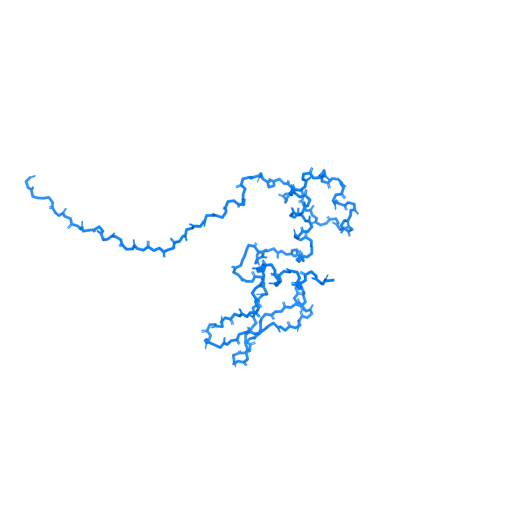A O 1
ATOM 881 N N . ASP A 1 111 ? 5.484 -25.800 7.527 1.00 35.00 111 ASP A N 1
ATOM 882 C CA . ASP A 1 111 ? 4.771 -26.876 8.201 1.00 35.00 111 ASP A CA 1
ATOM 883 C C . ASP A 1 111 ? 5.588 -28.127 8.508 1.00 35.00 111 ASP A C 1
ATOM 885 O O . ASP A 1 111 ? 6.440 -28.586 7.749 1.00 35.00 111 ASP A O 1
ATOM 889 N N . SER A 1 112 ? 5.198 -28.707 9.638 1.00 34.75 112 SER A N 1
ATOM 890 C CA . SER A 1 112 ? 5.555 -30.009 10.191 1.00 34.75 112 SER A CA 1
ATOM 891 C C . SER A 1 112 ? 6.940 -30.166 10.837 1.00 34.75 112 SER A C 1
ATOM 893 O O . SER A 1 112 ? 7.914 -30.686 10.302 1.00 34.75 112 SER A O 1
ATOM 895 N N . SER A 1 113 ? 6.956 -29.834 12.127 1.00 44.34 113 SER A N 1
ATOM 896 C CA . SER A 1 113 ? 7.330 -30.785 13.179 1.00 44.34 113 SER A CA 1
ATOM 897 C C . SER A 1 113 ? 7.689 -32.206 12.697 1.00 44.34 113 SER A C 1
ATOM 899 O O . SER A 1 113 ? 6.809 -33.044 12.509 1.00 44.34 113 SER A O 1
ATOM 901 N N . SER A 1 114 ? 8.985 -32.517 12.638 1.00 38.66 114 SER A N 1
ATOM 902 C CA . SER A 1 114 ? 9.485 -33.884 12.794 1.00 38.66 114 SER A CA 1
ATOM 903 C C . SER A 1 114 ? 10.487 -33.907 13.941 1.00 38.66 114 SER A C 1
ATOM 905 O O . SER A 1 114 ? 11.570 -33.321 13.899 1.00 38.66 114 SER A O 1
ATOM 907 N N . ARG A 1 115 ? 10.045 -34.540 15.026 1.00 39.03 115 ARG A N 1
ATOM 908 C CA . ARG A 1 115 ? 10.783 -34.788 16.258 1.00 39.03 115 ARG A CA 1
ATOM 909 C C . ARG A 1 115 ? 12.086 -35.521 15.924 1.00 39.03 115 ARG A C 1
ATOM 911 O O . ARG A 1 115 ? 12.054 -36.701 15.591 1.00 39.03 115 ARG A O 1
ATOM 918 N N . ARG A 1 116 ? 13.243 -34.877 16.108 1.00 36.81 116 ARG A N 1
ATOM 919 C CA . ARG A 1 116 ? 14.483 -35.621 16.372 1.00 36.81 116 ARG A CA 1
ATOM 920 C C . ARG A 1 116 ? 14.439 -36.118 17.809 1.00 36.81 116 ARG A C 1
ATOM 922 O O . ARG A 1 116 ? 14.841 -35.435 18.747 1.00 36.81 116 ARG A O 1
ATOM 929 N N . SER A 1 117 ? 13.900 -37.320 17.954 1.00 38.50 117 SER A N 1
ATOM 930 C CA . SER A 1 117 ? 14.101 -38.187 19.103 1.00 38.50 117 SER A CA 1
ATOM 931 C C . SER A 1 117 ? 15.601 -38.285 19.383 1.00 38.50 117 SER A C 1
ATOM 933 O O . SER A 1 117 ? 16.370 -38.725 18.530 1.00 38.50 117 SER A O 1
ATOM 935 N N . ARG A 1 118 ? 16.019 -37.879 20.584 1.00 41.69 118 ARG A N 1
ATOM 936 C CA . ARG A 1 118 ? 17.286 -38.326 21.163 1.00 41.69 118 ARG A CA 1
ATOM 937 C C . ARG A 1 118 ? 17.214 -39.848 21.259 1.00 41.69 118 ARG A C 1
ATOM 939 O O . ARG A 1 118 ? 16.373 -40.359 21.993 1.00 41.69 118 ARG A O 1
ATOM 946 N N . GLN A 1 119 ? 18.072 -40.558 20.539 1.00 40.84 119 GLN A N 1
ATOM 947 C CA . GLN A 1 119 ? 18.391 -41.940 20.872 1.00 40.84 119 GLN A CA 1
ATOM 948 C C . GLN A 1 119 ? 19.819 -41.976 21.402 1.00 40.84 119 GLN A C 1
ATOM 950 O O . GLN A 1 119 ? 20.776 -41.638 20.711 1.00 40.84 119 GLN A O 1
ATOM 955 N N . HIS A 1 120 ? 19.898 -42.312 22.688 1.00 38.91 120 HIS A N 1
ATOM 956 C CA . HIS A 1 120 ? 21.075 -42.836 23.357 1.00 38.91 120 HIS A CA 1
ATOM 957 C C . HIS A 1 120 ? 21.593 -44.061 22.595 1.00 38.91 120 HIS A C 1
ATOM 959 O O . HIS A 1 120 ? 20.812 -44.959 22.287 1.00 38.91 120 HIS A O 1
ATOM 965 N N . SER A 1 121 ? 22.900 -44.107 22.350 1.00 36.19 121 SER A N 1
ATOM 966 C CA . SER A 1 121 ? 23.611 -45.325 21.955 1.00 36.19 121 SER A CA 1
ATOM 967 C C . SER A 1 121 ? 24.035 -46.073 23.220 1.00 36.19 121 SER A C 1
ATOM 969 O O . SER A 1 121 ? 24.727 -45.469 24.045 1.00 36.19 121 SER A O 1
ATOM 971 N N . PRO A 1 122 ? 23.649 -47.342 23.418 1.00 47.84 122 PRO A N 1
ATOM 972 C CA . PRO A 1 122 ? 24.411 -48.269 24.233 1.00 47.84 122 PRO A CA 1
ATOM 973 C C . PRO A 1 122 ? 25.370 -49.080 23.344 1.00 47.84 122 PRO A C 1
ATOM 975 O O . PRO A 1 122 ? 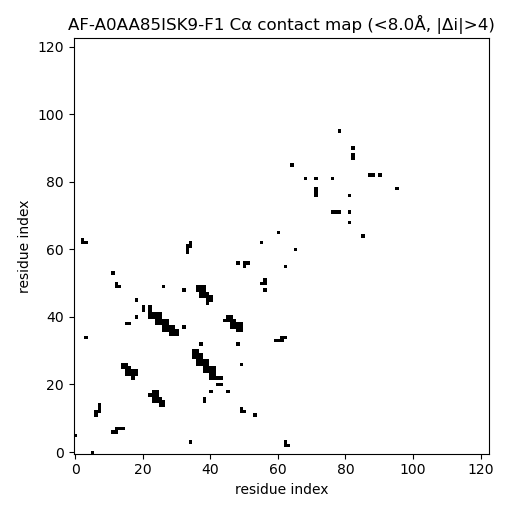25.104 -49.255 22.154 1.00 47.84 122 PRO A O 1
ATOM 978 N N . TYR A 1 123 ? 26.414 -49.603 23.990 1.00 44.47 123 TYR A N 1
ATOM 979 C CA . TYR A 1 123 ? 27.541 -50.401 23.482 1.00 44.47 123 TYR A CA 1
ATOM 980 C C . TYR A 1 123 ? 28.749 -49.600 23.000 1.00 44.47 123 TYR A C 1
ATOM 982 O O . TYR A 1 123 ? 28.678 -48.946 21.938 1.00 44.47 123 TYR A O 1
#

Secondary structure (DSSP, 8-state):
--HHHHHHHTTSS-SEEE-TTS-EEEEEE-TTSTTSEEEEETTT--EEETTTTSTTTT--S-HHHHHHHHHHHHTT--HHHHHHHTT-TT--GGGTT--TTTT----------------PPP-

Organism: Trichobilharzia regenti (NCBI:txid157069)

Foldseek 3Di:
DDLVVVCPVVVVFDQWDQDPVRAIWGWDQDCPDQQRIWTAGPVPRDTHRSNPPHPCRPDPHHSVLVVLVVVCVVVVPDPVVSCVVPVDPPPPCVVVPPPPPPPPPPPPDDDDDDDPDDDDDDD

pLDDT: mean 72.78, std 22.68, range [33.41, 96.81]

Solvent-accessible surface area (backbone atoms only — not comparable to full-atom values): 8074 Å² total; per-residue (Å²): 132,55,68,67,57,54,31,43,79,70,63,73,25,70,79,60,48,75,39,98,86,69,35,62,16,41,73,41,83,35,79,89,39,85,75,32,41,26,28,35,23,74,78,82,60,52,74,44,61,57,39,60,94,47,94,58,48,83,55,91,65,40,66,65,57,52,54,50,51,52,49,38,59,76,67,68,53,62,68,76,61,53,56,67,76,60,82,54,96,76,75,56,73,76,74,72,66,67,59,98,70,78,81,68,76,80,79,75,75,90,78,76,93,73,84,82,73,86,73,83,84,82,137

Mean predicted aligned error: 14.24 Å

Nearest PDB structures (foldseek):
  5f9h-assembly1_K  TM=3.309E-01  e=2.380E+00  Homo sapiens

Sequence (123 aa):
MDVFDYCLDNGLIALSKICQCGGVMHIQKYTEAIDGFVYRCIECRRRKSVREGNFLSRSKLPLKKILMICNFWVLKRAVTATAYETENSGVSNAMVQLPQRCFLLENEHPDSSSRRSRQHSPY